Protein AF-A0AAD5GHH7-F1 (afdb_monomer_lite)

pLDDT: mean 80.42, std 17.94, range [33.78, 97.06]

Radius of gyration: 18.41 Å; chains: 1; bounding box: 40×36×46 Å

InterPro domains:
  IPR024752 Myb/SANT-like domain [PF12776] (12-103)

Structure (mmCIF, N/CA/C/O backbone):
data_AF-A0AAD5GHH7-F1
#
_entry.id   AF-A0AAD5GHH7-F1
#
loop_
_atom_site.group_PDB
_atom_site.id
_atom_site.type_symbol
_atom_site.label_atom_id
_atom_site.label_alt_id
_atom_site.label_comp_id
_atom_site.label_asym_id
_atom_site.label_entity_id
_atom_site.label_seq_id
_atom_site.pdbx_PDB_ins_code
_atom_site.Cartn_x
_atom_site.Cartn_y
_atom_site.Cartn_z
_atom_site.occupancy
_atom_site.B_iso_or_equiv
_atom_site.auth_seq_id
_atom_site.auth_comp_id
_atom_site.auth_asym_id
_atom_site.auth_atom_id
_atom_site.pdbx_PDB_model_num
ATOM 1 N N . MET A 1 1 ? 26.785 -21.480 10.787 1.00 33.78 1 MET A N 1
ATOM 2 C CA . MET A 1 1 ? 25.426 -21.758 11.305 1.00 33.78 1 MET A CA 1
ATOM 3 C C . MET A 1 1 ? 24.496 -20.661 10.809 1.00 33.78 1 MET A C 1
ATOM 5 O O . MET A 1 1 ? 24.498 -19.574 11.364 1.00 33.78 1 MET A O 1
ATOM 9 N N . GLY A 1 2 ? 23.796 -20.887 9.694 1.00 38.25 2 GLY A N 1
ATOM 10 C CA . GLY A 1 2 ? 22.827 -19.922 9.172 1.00 38.25 2 GLY A CA 1
ATOM 11 C C . GLY A 1 2 ? 21.509 -20.079 9.918 1.00 38.25 2 GLY A C 1
ATOM 12 O O . GLY A 1 2 ? 20.875 -21.127 9.808 1.00 38.25 2 GLY A O 1
ATOM 13 N N . SER A 1 3 ? 21.122 -19.077 10.706 1.00 35.09 3 SER A N 1
ATOM 14 C CA . SER A 1 3 ? 19.838 -19.063 11.406 1.00 35.09 3 SER A CA 1
ATOM 15 C C . SER A 1 3 ? 18.705 -19.246 10.399 1.00 35.09 3 SER A C 1
ATOM 17 O O . SER A 1 3 ? 18.495 -18.401 9.526 1.00 35.09 3 SER A O 1
ATOM 19 N N . LYS A 1 4 ? 17.975 -20.361 10.515 1.00 37.50 4 LYS A N 1
ATOM 20 C CA . LYS A 1 4 ? 16.715 -20.571 9.801 1.00 37.50 4 LYS A CA 1
ATOM 21 C C . LYS A 1 4 ? 15.781 -19.440 10.226 1.00 37.50 4 LYS A C 1
ATOM 23 O O . LYS A 1 4 ? 15.349 -19.400 11.373 1.00 37.50 4 LYS A O 1
ATOM 28 N N . LYS A 1 5 ? 15.518 -18.487 9.328 1.00 40.00 5 LYS A N 1
ATOM 29 C CA . LYS A 1 5 ? 14.449 -17.508 9.530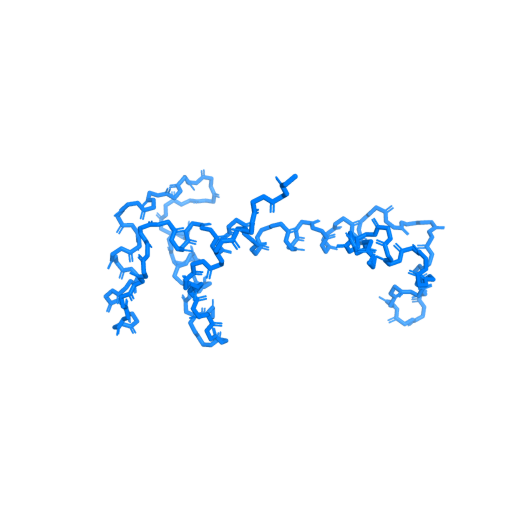 1.00 40.00 5 LYS A CA 1
ATOM 30 C C . LYS A 1 5 ? 13.154 -18.308 9.610 1.00 40.00 5 LYS A C 1
ATOM 32 O O . LYS A 1 5 ? 12.741 -18.888 8.609 1.00 40.00 5 LYS A O 1
ATOM 37 N N . GLU A 1 6 ? 12.547 -18.382 10.788 1.00 41.47 6 GLU A N 1
ATOM 38 C CA . GLU A 1 6 ? 11.172 -18.851 10.894 1.00 41.47 6 GLU A CA 1
ATOM 39 C C . GLU A 1 6 ? 10.311 -17.913 10.049 1.00 41.47 6 GLU A C 1
ATOM 41 O O . GLU A 1 6 ? 10.196 -16.715 10.321 1.00 41.47 6 GLU A O 1
ATOM 46 N N . TYR A 1 7 ? 9.758 -18.442 8.960 1.00 46.53 7 TYR A N 1
ATOM 47 C CA . TYR A 1 7 ? 8.780 -17.723 8.162 1.00 46.53 7 TYR A CA 1
ATOM 48 C C . TYR A 1 7 ? 7.501 -17.633 8.990 1.00 46.53 7 TYR A C 1
ATOM 50 O O . TYR A 1 7 ? 6.644 -18.513 8.930 1.00 46.53 7 TYR A O 1
ATOM 58 N N . GLY A 1 8 ? 7.394 -16.573 9.794 1.00 59.19 8 GLY A N 1
ATOM 59 C CA . GLY A 1 8 ? 6.161 -16.234 10.494 1.00 59.19 8 GLY A CA 1
ATOM 60 C C . GLY A 1 8 ? 4.979 -16.217 9.521 1.00 59.19 8 GLY A C 1
ATOM 61 O O . GLY A 1 8 ? 5.149 -15.933 8.329 1.00 59.19 8 GLY A O 1
ATOM 62 N N . LYS A 1 9 ? 3.781 -16.546 10.023 1.00 69.12 9 LYS A N 1
ATOM 63 C CA . LYS A 1 9 ? 2.536 -16.531 9.237 1.00 69.12 9 LYS A CA 1
ATOM 64 C C . LYS A 1 9 ? 2.459 -15.242 8.411 1.00 69.12 9 LYS A C 1
ATOM 66 O O . LYS A 1 9 ? 2.442 -14.142 8.958 1.00 69.12 9 LYS A O 1
ATOM 71 N N . ARG A 1 10 ? 2.440 -15.392 7.085 1.00 73.81 10 ARG A N 1
ATOM 72 C CA . ARG A 1 10 ? 2.276 -14.281 6.143 1.00 73.81 10 ARG A CA 1
ATOM 73 C C . ARG A 1 10 ? 0.794 -14.017 5.939 1.00 73.81 10 ARG A C 1
ATOM 75 O O . ARG A 1 10 ? 0.001 -14.952 5.890 1.00 73.81 10 ARG A O 1
ATOM 82 N N . GLU A 1 11 ? 0.449 -12.744 5.794 1.00 86.56 11 GLU A N 1
ATOM 83 C CA . GLU A 1 11 ? -0.916 -12.338 5.482 1.00 86.56 11 GLU A CA 1
ATOM 84 C C . GLU A 1 11 ? -1.350 -12.916 4.131 1.00 86.56 11 GLU A C 1
ATOM 86 O O . GLU A 1 11 ? -0.630 -12.782 3.133 1.00 86.56 11 GLU A O 1
ATOM 91 N N . HIS A 1 12 ? -2.522 -13.547 4.094 1.00 89.38 12 HIS A N 1
ATOM 92 C CA . HIS A 1 12 ? -3.084 -14.052 2.852 1.00 89.38 12 HIS A CA 1
ATOM 93 C C . HIS A 1 12 ? -3.913 -12.954 2.182 1.00 89.38 12 HIS A C 1
ATOM 95 O O . HIS A 1 12 ? -4.910 -12.497 2.727 1.00 89.38 12 HIS A O 1
ATOM 101 N N . TRP A 1 13 ? -3.503 -12.543 0.983 1.00 92.88 13 TRP A N 1
ATOM 102 C CA . TRP A 1 13 ? -4.197 -11.525 0.198 1.00 92.88 13 TRP A CA 1
ATOM 103 C C . TRP A 1 13 ? -4.914 -12.176 -0.980 1.00 92.88 13 TRP A C 1
ATOM 105 O O . TRP A 1 13 ? -4.272 -12.506 -1.979 1.00 92.88 13 TRP A O 1
ATOM 115 N N . SER A 1 14 ? -6.236 -12.334 -0.882 1.00 94.44 14 SER A N 1
ATOM 116 C CA . SER A 1 14 ? -7.045 -12.791 -2.014 1.00 94.44 14 SER A CA 1
ATOM 117 C C . SER A 1 14 ? -7.131 -11.713 -3.101 1.00 94.44 14 SER A C 1
ATOM 119 O O . SER A 1 14 ? -6.896 -10.526 -2.853 1.00 94.44 14 SER A O 1
ATOM 121 N N . ARG A 1 15 ? -7.499 -12.111 -4.325 1.00 93.94 15 ARG A N 1
ATOM 122 C CA . ARG A 1 15 ? -7.709 -11.165 -5.433 1.00 93.94 15 ARG A CA 1
ATOM 123 C C . ARG A 1 15 ? -8.744 -10.097 -5.071 1.00 93.94 15 ARG A C 1
ATOM 125 O O . ARG A 1 15 ? -8.508 -8.921 -5.334 1.00 93.94 15 ARG A O 1
ATOM 132 N N . ASP A 1 16 ? -9.834 -10.497 -4.428 1.00 95.38 16 ASP A N 1
ATOM 133 C CA . ASP A 1 16 ? -10.922 -9.591 -4.058 1.00 95.38 16 ASP A CA 1
ATOM 134 C C . ASP A 1 16 ? -10.488 -8.598 -2.977 1.00 95.38 16 ASP A C 1
ATOM 136 O O . ASP A 1 16 ? -10.726 -7.400 -3.118 1.00 95.38 16 ASP A O 1
ATOM 140 N N . MET A 1 17 ? -9.732 -9.050 -1.967 1.00 95.62 17 MET A N 1
ATOM 141 C CA . MET A 1 17 ? -9.148 -8.153 -0.960 1.00 95.62 17 MET A CA 1
ATOM 142 C C . MET A 1 17 ? -8.222 -7.113 -1.595 1.00 95.62 17 MET A C 1
ATOM 144 O O . MET A 1 17 ? -8.234 -5.947 -1.203 1.00 95.62 17 MET A O 1
ATOM 148 N N . VAL A 1 18 ? -7.423 -7.513 -2.590 1.00 95.88 18 VAL A N 1
ATOM 149 C CA . VAL A 1 18 ? -6.540 -6.588 -3.316 1.00 95.88 18 VAL A CA 1
ATOM 150 C C . VAL A 1 18 ? -7.346 -5.579 -4.137 1.00 95.88 18 VAL A C 1
ATOM 152 O O . VAL A 1 18 ? -6.990 -4.401 -4.171 1.00 95.88 18 VAL A O 1
ATOM 155 N N . LEU A 1 19 ? -8.441 -5.998 -4.775 1.00 96.06 19 LEU A N 1
ATOM 156 C CA . LEU A 1 19 ? -9.314 -5.085 -5.515 1.00 96.06 19 LEU A CA 1
ATOM 157 C C . LEU A 1 19 ? -9.994 -4.072 -4.587 1.00 96.06 19 LEU A C 1
ATOM 159 O O . LEU A 1 19 ? -10.005 -2.880 -4.904 1.00 96.06 19 LEU A O 1
ATOM 163 N N . GLU A 1 20 ? -10.499 -4.511 -3.435 1.00 97.06 20 GLU A N 1
ATOM 164 C CA . GLU A 1 20 ? -11.073 -3.610 -2.431 1.00 97.06 20 GLU A CA 1
ATOM 165 C C . GLU A 1 20 ? -10.028 -2.652 -1.859 1.00 97.06 20 GLU A C 1
ATOM 167 O O . GLU A 1 20 ? -10.290 -1.455 -1.730 1.00 97.06 20 GLU A O 1
ATOM 172 N N . LEU A 1 21 ? -8.802 -3.128 -1.631 1.00 96.19 21 LEU A N 1
ATOM 173 C CA . LEU A 1 21 ? -7.681 -2.286 -1.221 1.00 96.19 21 LEU A CA 1
ATOM 174 C C . LEU A 1 21 ? -7.391 -1.180 -2.254 1.00 96.19 21 LEU A C 1
ATOM 176 O O . LEU A 1 21 ? -7.227 -0.012 -1.894 1.00 96.19 21 LEU A O 1
ATOM 180 N N . CYS A 1 22 ? -7.376 -1.514 -3.547 1.00 95.69 22 CYS A N 1
ATOM 181 C CA . CYS A 1 22 ? -7.198 -0.537 -4.625 1.00 95.69 22 CYS A CA 1
ATOM 182 C C . CYS A 1 22 ? -8.331 0.501 -4.660 1.00 95.69 22 CYS A C 1
ATOM 184 O O . CYS A 1 22 ? -8.069 1.701 -4.787 1.00 95.69 22 CYS A O 1
ATOM 186 N N . ARG A 1 23 ? -9.591 0.068 -4.514 1.00 96.38 23 ARG A N 1
ATOM 187 C CA . ARG A 1 23 ? -10.750 0.977 -4.431 1.00 96.38 23 ARG A CA 1
ATOM 188 C C . ARG A 1 23 ? -10.636 1.903 -3.222 1.00 96.38 23 ARG A C 1
ATOM 190 O O . ARG A 1 23 ? -10.894 3.101 -3.346 1.00 96.38 23 ARG A O 1
ATOM 197 N N . PHE A 1 24 ? -10.222 1.362 -2.080 1.00 96.19 24 PHE A N 1
ATOM 198 C CA . PHE A 1 24 ? -10.024 2.106 -0.842 1.00 96.19 24 PHE A CA 1
ATOM 199 C C . PHE A 1 24 ? -8.958 3.200 -1.005 1.00 96.19 24 PHE A C 1
ATOM 201 O O . PHE A 1 24 ? -9.219 4.367 -0.702 1.00 96.19 24 PHE A O 1
ATOM 208 N N . PHE A 1 25 ? -7.795 2.870 -1.578 1.00 94.44 25 PHE A N 1
ATOM 209 C CA . PHE A 1 25 ? -6.749 3.859 -1.857 1.00 94.44 25 PHE A CA 1
ATOM 210 C C . PHE A 1 25 ? -7.195 4.944 -2.837 1.00 94.44 25 PHE A C 1
ATOM 212 O O . PHE A 1 25 ? -6.921 6.121 -2.600 1.00 94.44 25 PHE A O 1
ATOM 219 N N . ASN A 1 26 ? -7.918 4.582 -3.901 1.00 93.25 26 ASN A N 1
ATOM 220 C CA . ASN A 1 26 ? -8.439 5.561 -4.856 1.00 93.25 26 ASN A CA 1
ATOM 221 C C . ASN A 1 26 ? -9.398 6.551 -4.183 1.00 93.25 26 ASN A C 1
ATOM 223 O O . ASN A 1 26 ? -9.253 7.758 -4.373 1.00 93.25 26 ASN A O 1
ATOM 227 N N . LYS A 1 27 ? -10.318 6.067 -3.336 1.00 94.38 27 LYS A N 1
ATOM 228 C CA . LYS A 1 27 ? -11.217 6.932 -2.552 1.00 94.38 27 LYS A CA 1
ATOM 229 C C . LYS A 1 27 ? -10.439 7.880 -1.636 1.00 94.38 27 LYS A C 1
ATOM 231 O O . LYS A 1 27 ? -10.750 9.069 -1.589 1.00 94.38 27 LYS A O 1
ATOM 236 N N . TYR A 1 28 ? -9.412 7.378 -0.948 1.00 93.94 28 TYR A N 1
ATOM 237 C CA . TYR A 1 28 ? -8.559 8.203 -0.090 1.00 93.94 28 TYR A CA 1
ATOM 238 C C . TYR A 1 28 ? -7.859 9.315 -0.884 1.00 93.94 28 TYR A C 1
ATOM 240 O O . TYR A 1 28 ? -7.939 10.487 -0.521 1.00 93.94 28 TYR A O 1
ATOM 248 N N . ILE A 1 29 ? -7.229 8.965 -2.007 1.00 92.75 29 ILE A N 1
ATOM 249 C CA . ILE A 1 29 ? -6.520 9.917 -2.872 1.00 92.75 29 ILE A CA 1
ATOM 250 C C . ILE A 1 29 ? -7.475 10.967 -3.453 1.00 92.75 29 ILE A C 1
ATOM 252 O O . ILE A 1 29 ? -7.125 12.144 -3.508 1.00 92.75 29 ILE A O 1
ATOM 256 N N . MET A 1 30 ? -8.685 10.574 -3.859 1.00 93.19 30 MET A N 1
ATOM 257 C CA . MET A 1 30 ? -9.693 11.516 -4.360 1.00 93.19 30 MET A CA 1
ATOM 258 C C . MET A 1 30 ? -10.117 12.536 -3.299 1.00 93.19 30 MET A C 1
ATOM 260 O O . MET A 1 30 ? -10.350 13.693 -3.633 1.00 93.19 30 MET A O 1
ATOM 264 N N . LYS A 1 31 ? -10.200 12.121 -2.030 1.00 93.19 31 LYS A N 1
ATOM 265 C CA . LYS A 1 31 ? -10.613 12.985 -0.918 1.00 93.19 31 LYS A CA 1
ATOM 266 C C . LYS A 1 31 ? -9.493 13.897 -0.415 1.00 93.19 31 LYS A C 1
ATOM 268 O O . LYS A 1 31 ? -9.763 15.027 -0.024 1.00 93.19 31 LYS A O 1
ATOM 273 N N . HIS A 1 32 ? -8.259 13.399 -0.373 1.00 91.56 32 HIS A N 1
ATOM 274 C CA . HIS A 1 32 ? -7.149 14.084 0.297 1.00 91.56 32 HIS A CA 1
ATOM 275 C C . HIS A 1 32 ? -6.151 14.741 -0.663 1.00 91.56 32 HIS A C 1
ATOM 277 O O . HIS A 1 32 ? -5.446 15.662 -0.253 1.00 91.56 32 HIS A O 1
ATOM 283 N N . GLY A 1 33 ? -6.117 14.313 -1.927 1.00 91.19 33 GLY A N 1
ATOM 284 C CA . GLY A 1 33 ? -5.162 14.762 -2.935 1.00 91.19 33 GLY A CA 1
ATOM 285 C C . GLY A 1 33 ? -4.152 13.678 -3.331 1.00 91.19 33 GLY A C 1
ATOM 286 O O . GLY A 1 33 ? -3.887 12.718 -2.611 1.00 91.19 33 GLY A O 1
ATOM 287 N N . ARG A 1 34 ? -3.556 13.835 -4.521 1.00 84.44 34 ARG A N 1
ATOM 288 C CA . ARG A 1 34 ? -2.609 12.858 -5.102 1.00 84.44 34 ARG A CA 1
ATOM 289 C C . ARG A 1 34 ? -1.284 12.743 -4.352 1.00 84.44 34 ARG A C 1
ATOM 291 O O . ARG A 1 34 ? -0.621 11.716 -4.453 1.00 84.44 34 ARG A O 1
ATOM 298 N N . THR A 1 35 ? -0.885 13.793 -3.644 1.00 85.69 35 THR A N 1
ATOM 299 C CA . THR A 1 35 ? 0.395 13.875 -2.928 1.00 85.69 35 THR A CA 1
ATOM 300 C C . THR A 1 35 ? 0.263 13.568 -1.438 1.00 85.69 35 THR A C 1
ATOM 302 O O . THR A 1 35 ? 1.257 13.620 -0.715 1.00 85.69 35 THR A O 1
ATOM 305 N N . SER A 1 36 ? -0.939 13.237 -0.964 1.00 86.44 36 SER A N 1
ATOM 306 C CA . SER A 1 36 ? -1.193 12.981 0.451 1.00 86.44 36 SER A CA 1
ATOM 307 C C . SER A 1 36 ? -0.468 11.733 0.933 1.00 86.44 36 SER A C 1
ATOM 309 O O . SER A 1 36 ? -0.492 10.680 0.292 1.00 86.44 36 SER A O 1
ATOM 311 N N . SER A 1 37 ? 0.154 11.839 2.105 1.00 89.00 37 SER A N 1
ATOM 312 C CA . SER A 1 37 ? 0.742 10.692 2.781 1.00 89.00 37 SER A CA 1
ATOM 313 C C . SER A 1 37 ? -0.348 9.822 3.408 1.00 89.00 37 SER A C 1
ATOM 315 O O . SER A 1 37 ? -1.294 10.313 4.023 1.00 89.00 37 SER A O 1
ATOM 317 N N . PHE A 1 38 ? -0.207 8.505 3.273 1.00 90.81 38 PHE A N 1
ATOM 318 C CA . PHE A 1 38 ? -1.103 7.561 3.928 1.00 90.81 38 PHE A CA 1
ATOM 319 C C . PHE A 1 38 ? -0.808 7.492 5.429 1.00 90.81 38 PHE A C 1
ATOM 321 O O . PHE A 1 38 ? 0.300 7.152 5.851 1.00 90.81 38 PHE A O 1
ATOM 328 N N . LYS A 1 39 ? -1.829 7.761 6.245 1.00 93.12 39 LYS A N 1
ATOM 329 C CA . LYS A 1 39 ? -1.792 7.561 7.699 1.00 93.12 39 LYS A CA 1
ATOM 330 C C . LYS A 1 39 ? -2.101 6.096 8.035 1.00 93.12 39 LYS A C 1
ATOM 332 O O . LYS A 1 39 ? -3.223 5.756 8.386 1.00 93.12 39 LYS A O 1
ATOM 337 N N . TRP A 1 40 ? -1.114 5.209 7.896 1.00 94.19 40 TRP A N 1
ATOM 338 C CA . TRP A 1 40 ? -1.306 3.748 7.988 1.00 94.19 40 TRP A CA 1
ATOM 339 C C . TRP A 1 40 ? -2.002 3.270 9.269 1.00 94.19 40 TRP A C 1
ATOM 341 O O . TRP A 1 40 ? -2.896 2.433 9.189 1.00 94.19 40 TRP A O 1
ATOM 351 N N . LEU A 1 41 ? -1.635 3.842 10.423 1.00 92.69 41 LEU A N 1
ATOM 352 C CA . LEU A 1 41 ? -2.190 3.461 1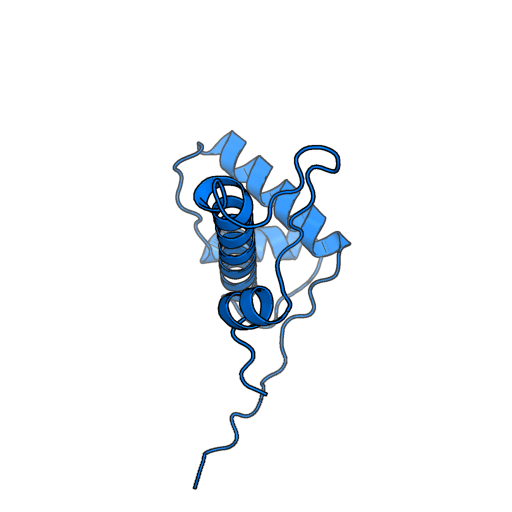1.728 1.00 92.69 41 LEU A CA 1
ATOM 353 C C . LEU A 1 41 ? -3.698 3.729 11.849 1.00 92.69 41 LEU A C 1
ATOM 355 O O . LEU A 1 41 ? -4.370 3.024 12.592 1.00 92.69 41 LEU A O 1
ATOM 359 N N . SER A 1 42 ? -4.235 4.718 11.125 1.00 93.81 42 SER A N 1
ATOM 360 C CA . SER A 1 42 ? -5.681 4.976 11.083 1.00 93.81 42 SER A CA 1
ATOM 361 C C . SER A 1 42 ? -6.357 4.256 9.917 1.00 93.81 42 SER A C 1
ATOM 363 O O . SER A 1 42 ? -7.460 3.738 10.064 1.00 93.81 42 SER A O 1
ATOM 365 N N . LEU A 1 43 ? -5.678 4.163 8.771 1.00 95.50 43 LEU A N 1
ATOM 366 C CA . LEU A 1 43 ? -6.250 3.590 7.554 1.00 95.50 43 LEU A CA 1
ATOM 367 C C . LEU A 1 43 ? -6.425 2.079 7.612 1.00 95.50 43 LEU A C 1
ATOM 369 O O . LEU A 1 43 ? -7.421 1.578 7.097 1.00 95.50 43 LEU A O 1
ATOM 373 N N . GLN A 1 44 ? -5.489 1.347 8.221 1.00 96.50 44 GLN A N 1
ATOM 374 C CA . GLN A 1 44 ? -5.627 -0.103 8.292 1.00 96.50 44 GLN A CA 1
ATOM 375 C C . GLN A 1 44 ? -6.862 -0.517 9.110 1.00 96.50 44 GLN A C 1
ATOM 377 O O . GLN A 1 44 ? -7.651 -1.291 8.579 1.00 96.50 44 GLN A O 1
ATOM 382 N N . PRO A 1 45 ? -7.123 0.027 10.316 1.00 96.94 45 PRO A N 1
ATOM 383 C CA . PRO A 1 45 ? -8.365 -0.257 11.038 1.00 96.94 45 PRO A CA 1
ATOM 384 C C . PRO A 1 45 ? -9.643 0.116 10.274 1.00 96.94 45 PRO A C 1
ATOM 386 O O . PRO A 1 45 ? -10.647 -0.584 10.380 1.00 96.94 45 PRO A O 1
ATOM 389 N N . GLU A 1 46 ? -9.636 1.215 9.513 1.00 96.69 46 GLU A N 1
ATOM 390 C CA . GLU A 1 46 ? -10.772 1.594 8.661 1.00 96.69 46 GLU A CA 1
ATOM 391 C C . GLU A 1 46 ? -11.010 0.568 7.548 1.00 96.69 46 GLU A C 1
ATOM 393 O O . GLU A 1 46 ? -12.149 0.169 7.301 1.00 96.69 46 GLU A O 1
ATOM 398 N N . PHE A 1 47 ? -9.936 0.103 6.910 1.00 96.81 47 PHE A N 1
ATOM 399 C CA . PHE A 1 47 ? -10.013 -0.909 5.867 1.00 96.81 47 PHE A CA 1
ATOM 400 C C . PHE A 1 47 ? -10.436 -2.276 6.423 1.00 96.81 47 PHE A C 1
ATOM 402 O O . PHE A 1 47 ? -11.343 -2.886 5.868 1.00 96.81 47 PHE A O 1
ATOM 409 N N . GLU A 1 48 ? -9.869 -2.718 7.550 1.00 96.38 48 GLU A N 1
ATOM 410 C CA . GLU A 1 48 ? -10.242 -3.960 8.250 1.00 96.38 48 GLU A CA 1
ATOM 411 C C . GLU A 1 48 ? -11.745 -4.020 8.554 1.00 96.38 48 GLU A C 1
ATOM 413 O O . GLU A 1 48 ? -12.391 -5.040 8.314 1.00 96.38 48 GLU A O 1
ATOM 418 N N . LYS A 1 49 ? -12.326 -2.902 9.016 1.00 96.62 49 LYS A N 1
ATOM 419 C CA . LYS A 1 49 ? -13.777 -2.778 9.223 1.00 96.62 49 LYS A CA 1
ATOM 420 C C . LYS A 1 49 ? -14.554 -2.886 7.912 1.00 96.62 49 LYS A C 1
ATOM 422 O O . LYS A 1 49 ? -15.588 -3.542 7.882 1.00 96.62 49 LYS A O 1
ATOM 427 N N . ALA A 1 50 ? -14.067 -2.256 6.843 1.00 94.81 50 ALA A N 1
ATOM 428 C CA . ALA A 1 50 ? -14.739 -2.251 5.545 1.00 94.81 50 ALA A CA 1
ATOM 429 C C . ALA A 1 50 ? -14.812 -3.645 4.900 1.00 94.81 50 ALA A C 1
ATOM 431 O O . ALA A 1 50 ? -15.793 -3.941 4.225 1.00 94.81 50 ALA A O 1
ATOM 432 N N . ILE A 1 51 ? -13.800 -4.492 5.114 1.00 95.00 51 ILE A N 1
ATOM 433 C CA . ILE A 1 51 ? -13.751 -5.856 4.558 1.00 95.00 51 ILE A CA 1
ATOM 434 C C . ILE A 1 51 ? -14.090 -6.951 5.580 1.00 95.00 51 ILE A C 1
ATOM 436 O O . ILE A 1 51 ? -14.010 -8.130 5.247 1.00 95.00 51 ILE A O 1
ATOM 440 N N . ASN A 1 52 ? -14.451 -6.573 6.813 1.00 95.19 52 ASN A N 1
ATOM 441 C CA . ASN A 1 52 ? -14.701 -7.483 7.934 1.00 95.19 52 ASN A CA 1
ATOM 442 C C . ASN A 1 52 ? -13.583 -8.536 8.120 1.00 95.19 52 ASN A C 1
ATOM 444 O O . ASN A 1 52 ? -13.841 -9.725 8.300 1.00 95.19 52 ASN A O 1
ATOM 448 N N . HIS A 1 53 ? -12.325 -8.095 8.043 1.00 93.81 53 HIS A N 1
ATOM 449 C CA . HIS A 1 53 ? -11.136 -8.945 8.166 1.00 93.81 53 HIS A CA 1
ATOM 450 C C . HIS A 1 53 ? -10.112 -8.268 9.063 1.00 93.81 53 HIS A C 1
ATOM 452 O O . HIS A 1 53 ? -9.828 -7.085 8.888 1.00 93.81 53 HIS A O 1
ATOM 458 N N . LYS A 1 54 ? -9.527 -9.017 9.999 1.00 95.19 54 LYS A N 1
ATOM 459 C CA . LYS A 1 54 ? -8.470 -8.520 10.883 1.00 95.19 54 LYS A CA 1
ATOM 460 C C . LYS A 1 54 ? -7.114 -9.024 10.401 1.00 95.19 54 LYS A C 1
ATOM 462 O O . LYS A 1 54 ? -6.913 -10.233 10.311 1.00 95.19 54 LYS A O 1
ATOM 467 N N . PHE A 1 55 ? -6.181 -8.114 10.134 1.00 94.12 55 PHE A N 1
ATOM 468 C CA . PHE A 1 55 ? -4.833 -8.498 9.725 1.00 94.12 55 PHE A CA 1
ATOM 469 C C . PHE A 1 55 ? -3.972 -8.932 10.913 1.00 94.12 55 PHE A C 1
ATOM 471 O O . PHE A 1 55 ? -4.165 -8.493 12.050 1.00 94.12 55 PHE A O 1
ATOM 478 N N . LEU A 1 56 ? -2.963 -9.755 10.628 1.00 92.12 56 LEU A N 1
ATOM 479 C CA . LEU A 1 56 ? -2.023 -10.283 11.622 1.00 92.12 56 LEU A CA 1
ATOM 480 C C . LEU A 1 56 ? -1.053 -9.223 12.166 1.00 92.12 56 LEU A C 1
ATOM 482 O O . LEU A 1 56 ? -0.468 -9.400 13.231 1.00 92.12 56 LEU A O 1
ATOM 486 N N . SER A 1 57 ? -0.845 -8.133 11.425 1.00 93.06 57 SER A N 1
ATOM 487 C CA . SER A 1 57 ? 0.063 -7.045 11.792 1.00 93.06 57 SER A CA 1
ATOM 488 C C . SER A 1 57 ? -0.524 -5.703 11.387 1.00 93.06 57 SER A C 1
ATOM 490 O O . SER A 1 57 ? -1.064 -5.563 10.294 1.00 93.06 57 SER A O 1
ATOM 492 N N . ASP A 1 58 ? -0.304 -4.692 12.223 1.00 91.81 58 ASP A N 1
ATOM 493 C CA . ASP A 1 58 ? -0.539 -3.263 11.965 1.00 91.81 58 ASP A CA 1
ATOM 494 C C . ASP A 1 58 ? 0.204 -2.695 10.735 1.00 91.81 58 ASP A C 1
ATOM 496 O O . ASP A 1 58 ? -0.087 -1.591 10.274 1.00 91.81 58 ASP A O 1
ATOM 500 N N . LYS A 1 59 ? 1.172 -3.444 10.192 1.00 93.38 59 LYS A N 1
ATOM 501 C CA . LYS A 1 59 ? 1.948 -3.101 8.992 1.00 93.38 59 LYS A CA 1
ATOM 502 C C . LYS A 1 59 ? 1.487 -3.854 7.746 1.00 93.38 59 LYS A C 1
ATOM 504 O O . LYS A 1 59 ? 2.052 -3.620 6.676 1.00 93.38 59 LYS A O 1
ATOM 509 N N . ALA A 1 60 ? 0.502 -4.750 7.842 1.00 94.31 60 ALA A N 1
ATOM 510 C CA . ALA A 1 60 ? 0.082 -5.609 6.733 1.00 94.31 60 ALA A CA 1
ATOM 511 C C . ALA A 1 60 ? -0.316 -4.798 5.489 1.00 94.31 60 ALA A C 1
ATOM 513 O O . ALA A 1 60 ? 0.183 -5.060 4.391 1.00 94.31 60 ALA A O 1
ATOM 514 N N . MET A 1 61 ?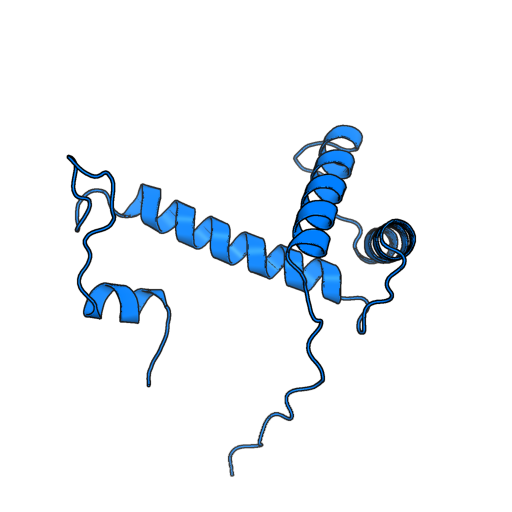 -1.138 -3.762 5.669 1.00 95.00 61 MET A N 1
ATOM 515 C CA . MET A 1 61 ? -1.618 -2.914 4.575 1.00 95.00 61 MET A CA 1
ATOM 516 C C . MET A 1 61 ? -0.487 -2.101 3.934 1.00 95.00 61 MET A C 1
ATOM 518 O O . MET A 1 61 ? -0.372 -2.056 2.707 1.00 95.00 61 MET A O 1
ATOM 522 N N . LYS A 1 62 ? 0.394 -1.510 4.754 1.00 94.81 62 LYS A N 1
ATOM 523 C CA . LYS A 1 62 ? 1.572 -0.772 4.273 1.00 94.81 62 LYS A CA 1
ATOM 524 C C . LYS A 1 62 ? 2.504 -1.685 3.476 1.00 94.81 62 LYS A C 1
ATOM 526 O O . LYS A 1 62 ? 2.909 -1.333 2.374 1.00 94.81 62 LYS A O 1
ATOM 531 N N . ASN A 1 63 ? 2.817 -2.864 4.009 1.00 94.81 63 ASN A N 1
ATOM 532 C CA . ASN A 1 63 ? 3.702 -3.824 3.352 1.00 94.81 63 ASN A CA 1
ATOM 533 C C . ASN A 1 63 ? 3.125 -4.289 2.010 1.00 94.81 63 ASN A C 1
ATOM 535 O O . ASN A 1 63 ? 3.862 -4.388 1.028 1.00 94.81 63 ASN A O 1
ATOM 539 N N . LYS A 1 64 ? 1.806 -4.522 1.943 1.00 95.19 64 LYS A N 1
ATOM 540 C CA . LYS A 1 64 ? 1.130 -4.870 0.690 1.00 95.19 64 LYS A CA 1
ATOM 541 C C . LYS A 1 64 ? 1.211 -3.733 -0.327 1.00 95.19 64 LYS A C 1
ATOM 543 O O . LYS A 1 64 ? 1.551 -3.987 -1.480 1.00 95.19 64 LYS A O 1
ATOM 548 N N . TYR A 1 65 ? 0.953 -2.494 0.093 1.00 94.69 65 TYR A N 1
ATOM 549 C CA . TYR A 1 65 ? 1.088 -1.314 -0.764 1.00 94.69 65 TYR A CA 1
ATOM 550 C C . TYR A 1 65 ? 2.517 -1.139 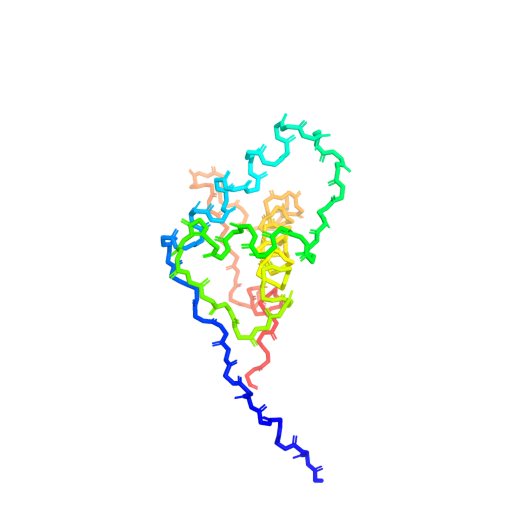-1.292 1.00 94.69 65 TYR A C 1
ATOM 552 O O . TYR A 1 65 ? 2.712 -0.981 -2.497 1.00 94.69 65 TYR A O 1
ATOM 560 N N . ASP A 1 66 ? 3.517 -1.219 -0.413 1.00 94.31 66 ASP A N 1
ATOM 561 C CA . ASP A 1 66 ? 4.926 -1.085 -0.786 1.00 94.31 66 ASP A CA 1
ATOM 562 C C . ASP A 1 66 ? 5.344 -2.184 -1.779 1.00 94.31 66 AS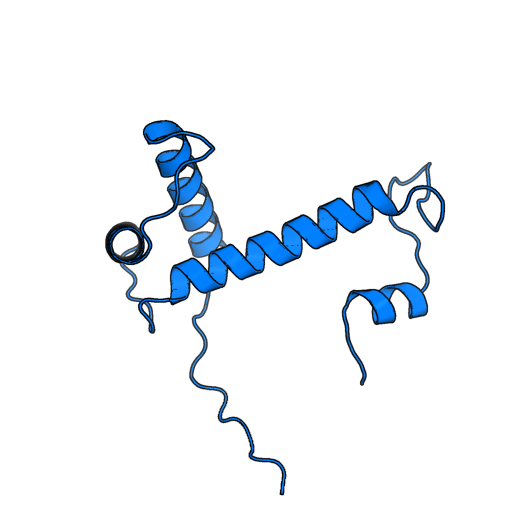P A C 1
ATOM 564 O O . ASP A 1 66 ? 6.056 -1.900 -2.744 1.00 94.31 66 ASP A O 1
ATOM 568 N N . GLY A 1 67 ? 4.862 -3.419 -1.592 1.00 93.88 67 GLY A N 1
ATOM 569 C CA . GLY A 1 67 ? 5.058 -4.530 -2.530 1.00 93.88 67 GLY A CA 1
ATOM 570 C C . GLY A 1 67 ? 4.453 -4.254 -3.909 1.00 93.88 67 GLY A C 1
ATOM 571 O O . GLY A 1 67 ? 5.173 -4.261 -4.906 1.00 93.88 67 GLY A O 1
ATOM 572 N N . MET A 1 68 ? 3.165 -3.893 -3.963 1.00 94.12 68 MET A N 1
ATOM 573 C CA . MET A 1 68 ? 2.487 -3.553 -5.225 1.00 94.12 68 MET A CA 1
ATOM 574 C C . MET A 1 68 ? 3.160 -2.376 -5.940 1.00 94.12 68 MET A C 1
ATOM 576 O O . MET A 1 68 ? 3.282 -2.363 -7.164 1.00 94.12 68 MET A O 1
ATOM 580 N N . ARG A 1 69 ? 3.645 -1.379 -5.191 1.00 92.31 69 ARG A N 1
ATOM 581 C CA . ARG A 1 69 ? 4.350 -0.228 -5.762 1.00 92.31 69 ARG A CA 1
ATOM 582 C C . ARG A 1 69 ? 5.704 -0.617 -6.351 1.00 92.31 69 ARG A C 1
ATOM 584 O O . ARG A 1 69 ? 6.075 -0.075 -7.393 1.00 92.31 69 ARG A O 1
ATOM 591 N N . LYS A 1 70 ? 6.435 -1.540 -5.716 1.00 92.06 70 LYS A N 1
ATOM 592 C CA . LYS A 1 70 ? 7.683 -2.099 -6.262 1.00 92.06 70 LYS A CA 1
ATOM 593 C C . LYS A 1 70 ? 7.424 -2.846 -7.567 1.00 92.06 70 LYS A C 1
ATOM 595 O O . LYS A 1 70 ? 8.081 -2.539 -8.556 1.00 92.06 70 LYS A O 1
ATOM 600 N N . GLU A 1 71 ? 6.435 -3.737 -7.590 1.00 90.19 71 GLU A N 1
ATOM 601 C CA . GLU A 1 71 ? 6.030 -4.480 -8.794 1.00 90.19 71 GLU A CA 1
ATOM 602 C C . GLU A 1 71 ? 5.611 -3.533 -9.927 1.00 90.19 71 GLU A C 1
ATOM 604 O O . GLU A 1 71 ? 6.078 -3.656 -11.058 1.00 90.19 71 GLU A O 1
ATOM 609 N N . TYR A 1 72 ? 4.802 -2.516 -9.620 1.00 90.00 72 TYR A N 1
ATOM 610 C CA . TYR A 1 72 ? 4.380 -1.520 -10.603 1.00 90.00 72 TYR A CA 1
ATOM 611 C C . TYR A 1 72 ? 5.547 -0.683 -11.142 1.00 90.00 72 TYR A C 1
ATOM 613 O O . TYR A 1 72 ? 5.615 -0.391 -12.337 1.00 90.00 72 TYR A O 1
ATOM 621 N N . ASN A 1 73 ? 6.484 -0.281 -10.281 1.00 87.62 73 ASN A N 1
ATOM 622 C CA . ASN A 1 73 ? 7.672 0.450 -10.712 1.00 87.62 73 ASN A CA 1
ATOM 623 C C . ASN A 1 73 ? 8.607 -0.424 -11.553 1.00 87.62 73 ASN A C 1
ATOM 625 O O . ASN A 1 73 ? 9.145 0.080 -12.538 1.00 87.62 73 ASN A O 1
ATOM 629 N N . LEU A 1 74 ? 8.758 -1.709 -11.215 1.00 86.00 74 LEU A N 1
ATOM 630 C CA . LEU A 1 74 ? 9.467 -2.676 -12.050 1.00 86.00 74 LEU A CA 1
ATOM 631 C C . LEU A 1 74 ? 8.798 -2.759 -13.421 1.00 86.00 74 LEU A C 1
ATOM 633 O O . LEU A 1 74 ? 9.454 -2.498 -14.420 1.00 86.00 74 LEU A O 1
ATOM 637 N N . TRP A 1 75 ? 7.486 -2.989 -13.475 1.00 83.44 75 TRP A N 1
ATOM 638 C CA . TRP A 1 75 ? 6.734 -3.031 -14.730 1.00 83.44 75 TRP A CA 1
ATOM 639 C C . TRP A 1 75 ? 6.898 -1.755 -15.568 1.00 83.44 75 TRP A C 1
ATOM 641 O O . TRP A 1 75 ? 7.157 -1.836 -16.767 1.00 83.44 75 TRP A O 1
ATOM 651 N N . LYS A 1 76 ? 6.817 -0.568 -14.951 1.00 85.25 76 LYS A N 1
ATOM 652 C CA . LYS A 1 76 ? 7.074 0.705 -15.645 1.00 85.25 76 LYS A CA 1
ATOM 653 C C . LYS A 1 76 ? 8.505 0.800 -16.166 1.00 85.25 76 LYS A C 1
ATOM 655 O O . LYS A 1 76 ? 8.703 1.288 -17.270 1.00 85.25 76 LYS A O 1
ATOM 660 N N . SER A 1 77 ? 9.488 0.356 -15.384 1.00 81.56 77 SER A N 1
ATOM 661 C CA . SER A 1 77 ? 10.893 0.323 -15.799 1.00 81.56 77 SER A CA 1
ATOM 662 C C . SER A 1 77 ? 11.081 -0.592 -17.008 1.00 81.56 77 SER A C 1
ATOM 664 O O . SER A 1 77 ? 11.669 -0.173 -17.998 1.00 81.56 77 SER A O 1
ATOM 666 N N . LEU A 1 78 ? 10.475 -1.783 -16.992 1.00 76.62 78 LEU A N 1
ATOM 667 C CA . LEU A 1 78 ? 10.486 -2.698 -18.135 1.00 76.62 78 LEU A CA 1
ATOM 668 C C . LEU A 1 78 ? 9.811 -2.085 -19.370 1.00 76.62 78 LEU A C 1
ATOM 670 O 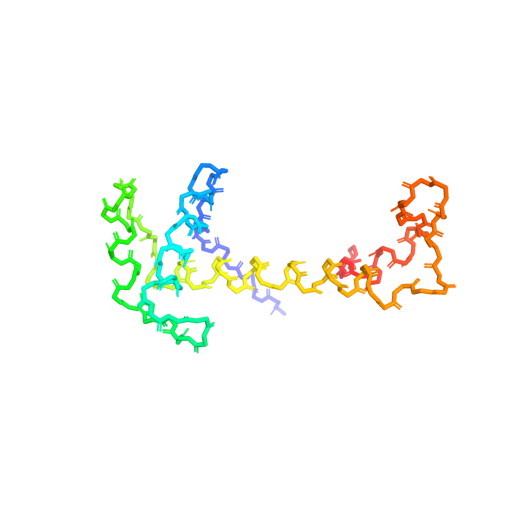O . LEU A 1 78 ? 10.290 -2.243 -20.487 1.00 76.62 78 LEU A O 1
ATOM 674 N N . LYS A 1 79 ? 8.720 -1.336 -19.177 1.00 73.88 79 LYS A N 1
ATOM 675 C CA . LYS A 1 79 ? 8.029 -0.640 -20.270 1.00 73.88 79 LYS A CA 1
ATOM 676 C C . LYS A 1 79 ? 8.794 0.559 -20.840 1.00 73.88 79 LYS A C 1
ATOM 678 O O . LYS A 1 79 ? 8.640 0.822 -22.031 1.00 73.88 79 LYS A O 1
ATOM 683 N N . ASN A 1 80 ? 9.563 1.280 -20.017 1.00 70.00 80 ASN A N 1
ATOM 684 C CA . ASN A 1 80 ? 10.132 2.590 -20.368 1.00 70.00 80 ASN A CA 1
ATOM 685 C C . ASN A 1 80 ? 11.658 2.599 -20.577 1.00 70.00 80 ASN A C 1
ATOM 687 O O . ASN A 1 80 ? 12.147 3.452 -21.307 1.00 70.00 80 ASN A O 1
ATOM 691 N N . GLY A 1 81 ? 12.414 1.718 -19.916 1.00 58.31 81 GLY A N 1
ATOM 692 C CA . GLY A 1 81 ? 13.882 1.646 -20.000 1.00 58.31 81 GLY A CA 1
ATOM 693 C C . GLY A 1 81 ? 14.404 0.603 -20.994 1.00 58.31 81 GLY A C 1
ATOM 694 O O . GLY A 1 81 ? 15.595 0.572 -21.274 1.00 58.31 81 GLY A O 1
ATOM 695 N N . GLU A 1 82 ? 13.510 -0.246 -21.504 1.00 53.25 82 GLU A N 1
ATOM 696 C CA . GLU A 1 82 ? 13.717 -1.319 -22.491 1.00 53.25 82 GLU A CA 1
ATOM 697 C C . GLU A 1 82 ? 13.899 -0.928 -23.955 1.00 53.25 82 GLU A C 1
ATOM 699 O O . GLU A 1 82 ? 13.872 -1.799 -24.819 1.00 53.25 82 GLU A O 1
ATOM 704 N N . THR A 1 83 ? 13.973 0.356 -24.290 1.00 52.09 83 THR A N 1
ATOM 705 C CA . THR A 1 83 ? 13.741 0.845 -25.664 1.00 52.09 83 THR A CA 1
ATOM 706 C C . THR A 1 83 ? 14.859 0.522 -26.671 1.00 52.09 83 THR A C 1
ATOM 708 O O . THR A 1 83 ? 14.930 1.139 -27.725 1.00 52.09 83 THR A O 1
ATOM 711 N N . GLY A 1 84 ? 15.717 -0.456 -26.381 1.00 53.50 84 GLY A N 1
ATOM 712 C CA . GLY A 1 84 ? 16.734 -0.957 -27.309 1.00 53.50 84 GLY A CA 1
ATOM 713 C C . GLY A 1 84 ? 17.025 -2.454 -27.205 1.00 53.50 84 GLY A C 1
ATOM 714 O O . GLY A 1 84 ? 17.824 -2.963 -27.984 1.00 53.50 84 GLY A O 1
ATOM 715 N N . LEU A 1 85 ? 16.399 -3.178 -26.274 1.00 62.16 85 LEU A N 1
ATOM 716 C CA . LEU A 1 85 ? 16.619 -4.609 -26.107 1.00 62.16 85 LEU A CA 1
ATOM 717 C C . LEU A 1 85 ? 15.254 -5.286 -25.963 1.00 62.16 85 LEU A C 1
ATOM 719 O O . LEU A 1 85 ? 14.515 -5.041 -25.017 1.00 62.16 85 LEU A O 1
ATOM 723 N N . CYS A 1 86 ? 14.926 -6.132 -26.942 1.00 55.09 86 CYS A N 1
ATOM 724 C CA . CYS A 1 86 ? 13.923 -7.194 -26.828 1.00 55.09 86 CYS A CA 1
ATOM 725 C C . CYS A 1 86 ? 12.425 -6.825 -26.891 1.00 55.09 86 CYS A C 1
ATOM 727 O O . CYS A 1 86 ? 11.580 -7.697 -26.684 1.00 55.09 86 CYS A O 1
ATOM 729 N N . ARG A 1 87 ? 12.033 -5.596 -27.245 1.00 61.22 87 ARG A N 1
ATOM 730 C CA . ARG A 1 87 ? 10.615 -5.295 -27.527 1.00 61.22 87 ARG A CA 1
ATOM 731 C C . ARG A 1 87 ? 10.257 -5.708 -28.956 1.00 61.22 87 ARG A C 1
ATOM 733 O O . ARG A 1 87 ? 10.731 -5.103 -29.909 1.00 61.22 87 ARG A O 1
ATOM 740 N N . ASN A 1 88 ? 9.391 -6.707 -29.112 1.00 61.78 88 ASN A N 1
ATOM 741 C CA . ASN A 1 88 ? 8.839 -7.027 -30.426 1.00 61.78 88 ASN A CA 1
ATOM 742 C C . ASN A 1 88 ? 7.789 -5.959 -30.788 1.00 61.78 88 ASN A C 1
ATOM 744 O O . ASN A 1 88 ? 6.737 -5.872 -30.150 1.00 61.78 88 ASN A O 1
ATOM 748 N N . GLU A 1 89 ? 8.084 -5.124 -31.787 1.00 60.09 89 GLU A N 1
ATOM 749 C CA . GLU A 1 89 ? 7.221 -4.008 -32.201 1.00 60.09 89 GLU A CA 1
ATOM 750 C C . GLU A 1 89 ? 5.853 -4.471 -32.719 1.00 60.09 89 GLU A C 1
ATOM 752 O O . GLU A 1 89 ? 4.849 -3.794 -32.489 1.00 60.09 89 GLU A O 1
ATOM 757 N N . SER A 1 90 ? 5.791 -5.659 -33.329 1.00 64.62 90 SER A N 1
ATOM 758 C CA . SER A 1 90 ? 4.553 -6.220 -33.879 1.00 64.62 90 SER A CA 1
ATOM 759 C C . SER A 1 90 ? 3.607 -6.750 -32.794 1.00 64.62 90 SER A C 1
ATOM 761 O O . SER A 1 90 ? 2.400 -6.526 -32.860 1.00 64.62 90 SER A O 1
ATOM 763 N N . THR A 1 91 ? 4.137 -7.394 -31.746 1.00 66.12 91 THR A N 1
ATOM 764 C CA . THR A 1 91 ? 3.320 -8.011 -30.682 1.00 66.12 91 THR A CA 1
ATOM 765 C C . THR A 1 91 ? 3.220 -7.162 -29.417 1.00 66.12 91 THR A C 1
ATOM 767 O O . THR A 1 91 ? 2.423 -7.464 -28.528 1.00 66.12 91 THR A O 1
ATOM 770 N N . LYS A 1 92 ? 4.024 -6.094 -29.307 1.00 62.84 92 LYS A N 1
ATOM 771 C CA . LYS A 1 92 ? 4.202 -5.269 -28.096 1.00 62.84 92 LYS A CA 1
ATOM 772 C C . LYS A 1 92 ? 4.621 -6.075 -26.857 1.00 62.84 92 LYS A C 1
ATOM 774 O O . LYS A 1 92 ? 4.501 -5.566 -25.739 1.00 62.84 92 LYS A O 1
ATOM 779 N N . GLN A 1 93 ? 5.111 -7.301 -27.044 1.00 66.19 93 GLN A N 1
ATOM 780 C CA . GLN A 1 93 ? 5.601 -8.168 -25.978 1.00 66.19 93 GLN A CA 1
ATOM 781 C C . GLN A 1 93 ? 7.092 -7.923 -25.724 1.00 66.19 93 GLN A C 1
ATOM 783 O O . GLN A 1 93 ? 7.842 -7.532 -26.623 1.00 66.19 93 GLN A O 1
ATOM 788 N N . LEU A 1 94 ? 7.507 -8.159 -24.481 1.00 66.88 94 LEU A N 1
ATOM 789 C CA . LEU A 1 94 ? 8.913 -8.226 -24.098 1.00 66.88 94 LEU A CA 1
ATOM 790 C C . LEU A 1 94 ? 9.418 -9.627 -24.459 1.00 66.88 94 LEU A C 1
ATOM 792 O O . LEU A 1 94 ? 9.159 -10.581 -23.733 1.00 66.88 94 LEU A O 1
ATOM 796 N N . ASN A 1 95 ? 10.079 -9.752 -25.605 1.00 67.56 95 ASN A N 1
ATOM 797 C CA . ASN A 1 95 ? 10.715 -10.983 -26.065 1.00 67.56 95 ASN A CA 1
ATOM 798 C C . ASN A 1 95 ? 12.190 -11.001 -25.629 1.00 67.56 95 ASN A C 1
ATOM 800 O O . ASN A 1 95 ? 13.101 -10.930 -26.457 1.00 67.56 95 ASN A O 1
ATOM 804 N N . CYS A 1 96 ? 12.415 -10.972 -24.314 1.00 70.12 96 CYS A N 1
ATOM 805 C CA . CYS A 1 96 ? 13.747 -10.997 -23.708 1.00 70.12 96 CYS A CA 1
ATOM 806 C C . CYS A 1 96 ? 14.197 -12.439 -23.442 1.00 70.12 96 CYS A C 1
ATOM 808 O O . CYS A 1 96 ? 13.362 -13.298 -23.167 1.00 70.12 96 CYS A O 1
ATOM 810 N N . SER A 1 97 ? 15.508 -12.698 -23.480 1.00 74.50 97 SER A N 1
ATOM 811 C CA . SER A 1 97 ? 16.063 -14.015 -23.145 1.00 74.50 97 SER A CA 1
ATOM 812 C C . SER A 1 97 ? 15.855 -14.372 -21.668 1.00 74.50 97 SER A C 1
ATOM 814 O O . SER A 1 97 ? 15.759 -13.492 -20.809 1.00 74.50 97 SER A O 1
ATOM 816 N N . ASP A 1 98 ? 15.852 -15.669 -21.352 1.00 76.31 98 ASP A N 1
ATOM 817 C CA . ASP A 1 98 ? 15.725 -16.160 -19.972 1.00 76.31 98 ASP A CA 1
ATOM 818 C C . ASP A 1 98 ? 16.820 -15.602 -19.050 1.00 76.31 98 ASP A C 1
ATOM 820 O O . ASP A 1 98 ? 16.556 -15.260 -17.901 1.00 76.31 98 ASP A O 1
ATOM 824 N N . GLU A 1 99 ? 18.041 -15.427 -19.565 1.00 76.31 99 GLU A N 1
ATOM 825 C CA . GLU A 1 99 ? 19.154 -14.795 -18.841 1.00 76.31 99 GLU A CA 1
ATOM 826 C C . GLU A 1 99 ? 18.850 -13.343 -18.446 1.00 76.31 99 GLU A C 1
ATOM 828 O O . GLU A 1 99 ? 19.183 -12.894 -17.344 1.00 76.31 99 GLU A O 1
ATOM 833 N N . TRP A 1 100 ? 18.166 -12.601 -19.320 1.00 75.00 100 TRP A N 1
ATOM 834 C CA . TRP A 1 100 ? 17.725 -11.249 -19.008 1.00 75.00 100 TRP A CA 1
ATOM 835 C C . TRP A 1 100 ? 16.630 -11.262 -17.926 1.00 75.00 100 TRP A C 1
ATOM 837 O O . TRP A 1 100 ? 16.688 -10.455 -16.993 1.00 75.00 100 TRP A O 1
ATOM 847 N N . TRP A 1 101 ? 15.690 -12.214 -17.983 1.00 75.88 101 TRP A N 1
ATOM 848 C CA . TRP A 1 101 ? 14.648 -12.369 -16.959 1.00 75.88 101 TRP A CA 1
ATOM 849 C C . TRP A 1 101 ? 15.230 -12.728 -15.590 1.00 75.88 101 TRP A C 1
ATOM 851 O O . TRP A 1 101 ? 14.865 -12.081 -14.609 1.00 75.88 101 TRP A O 1
ATOM 861 N N . LYS A 1 102 ? 16.195 -13.656 -15.522 1.00 77.00 102 LYS A N 1
ATOM 862 C CA . LYS A 1 102 ? 16.893 -14.046 -14.277 1.00 77.00 102 LYS A CA 1
ATOM 863 C C . LYS A 1 102 ? 17.554 -12.854 -13.587 1.00 77.00 102 LYS A C 1
ATOM 865 O O . LYS A 1 102 ? 17.414 -12.658 -12.381 1.00 77.00 102 LYS A O 1
ATOM 870 N N . LYS A 1 103 ? 18.211 -11.985 -14.364 1.00 76.06 103 LYS A N 1
ATOM 871 C CA . LYS A 1 103 ? 18.828 -10.753 -13.847 1.00 76.06 103 LYS A CA 1
ATOM 872 C C . LYS A 1 103 ? 17.801 -9.771 -13.266 1.00 76.06 103 LYS A C 1
ATOM 874 O O . LYS A 1 103 ? 18.154 -8.961 -12.408 1.00 76.06 103 LYS A O 1
ATOM 879 N N . LYS A 1 104 ? 16.551 -9.798 -13.740 1.00 71.69 104 LYS A N 1
ATOM 880 C CA . LYS A 1 104 ? 15.487 -8.871 -13.320 1.00 71.69 104 LYS A CA 1
ATOM 881 C C . LYS A 1 104 ? 14.597 -9.423 -12.206 1.00 71.69 104 LYS A C 1
ATOM 883 O O . LYS A 1 104 ? 14.151 -8.623 -11.386 1.00 71.69 104 LYS A O 1
ATOM 888 N N . SER A 1 105 ? 14.334 -10.733 -12.166 1.00 67.50 105 SER A N 1
ATOM 889 C CA . SER A 1 105 ? 13.539 -11.371 -11.104 1.00 67.50 105 SER A CA 1
ATOM 890 C C . SER A 1 105 ? 14.338 -11.581 -9.814 1.00 67.50 105 SER A C 1
ATOM 892 O O . SER A 1 105 ? 13.747 -11.593 -8.737 1.00 67.50 105 SER A O 1
ATOM 894 N N . GLY A 1 106 ? 15.674 -11.638 -9.902 1.00 61.59 106 GLY A N 1
ATOM 895 C CA . GLY A 1 106 ? 16.552 -11.794 -8.740 1.00 61.59 106 GLY A CA 1
ATOM 896 C C . GLY A 1 106 ? 16.669 -13.236 -8.239 1.00 61.59 106 GLY A C 1
ATOM 897 O O . GLY A 1 106 ? 17.139 -13.440 -7.121 1.00 61.59 106 GLY A O 1
ATOM 898 N N . ASP A 1 107 ? 16.264 -14.218 -9.047 1.00 47.72 107 ASP A N 1
ATOM 899 C CA . ASP A 1 107 ? 16.427 -15.635 -8.731 1.00 47.72 107 ASP A CA 1
ATOM 900 C C . ASP A 1 107 ? 17.867 -16.080 -9.030 1.00 47.72 107 ASP A C 1
ATOM 902 O O . ASP A 1 107 ? 18.230 -16.378 -10.169 1.00 47.72 107 ASP A O 1
ATOM 906 N N . THR A 1 108 ? 18.693 -16.142 -7.987 1.00 42.44 108 THR A N 1
ATOM 907 C CA . THR A 1 108 ? 19.782 -17.122 -7.933 1.00 42.44 108 THR A CA 1
ATOM 908 C C . THR A 1 108 ? 19.159 -18.413 -7.404 1.00 42.44 108 THR A C 1
ATOM 910 O O . THR A 1 108 ? 18.604 -18.396 -6.305 1.00 42.44 108 THR A O 1
ATOM 913 N N . ILE A 1 109 ? 19.188 -19.478 -8.214 1.00 43.56 109 ILE A N 1
ATOM 914 C CA . ILE A 1 109 ? 18.719 -20.834 -7.863 1.00 43.56 109 ILE A CA 1
ATOM 915 C C . ILE A 1 109 ? 19.377 -21.310 -6.563 1.00 43.56 109 ILE A C 1
ATOM 917 O O . ILE A 1 109 ? 20.598 -21.071 -6.413 1.00 43.56 109 ILE A O 1
#

Organism: Ambrosia artemisiifolia (NCBI:txid4212)

Secondary structure (DSSP, 8-state):
---------PPP--HHHHHHHHHHHHHHHHHH-TTPPP-HHHHHHHHHHHHT---SSTTHHHHHHHHHHHHHHHHHHHHHH-TTSSB-TTT--B---HHHHHHHHT---

Foldseek 3Di:
DDPDPPPPDAWDQDPVLVVLLVVLVVVVCVVPHVPDDDPLQVSVVVSCVVVVHDTPDSCNSVVVVVVVVVVVVLVVCCLPVCPPPQQDPVVRDRRHDPVVVCVSVVDPD

Sequence (109 aa):
MGSKKEYGKREHWSRDMVLELCRFFNKYIMKHGRTSSFKWLSLQPEFEKAINHKFLSDKAMKNKYDGMRKEYNLWKSLKNGETGLCRNESTKQLNCSDEWWKKKSGDTI